Protein AF-A0A0Q8RPF3-F1 (afdb_monomer_lite)

Radius of gyration: 13.3 Å; chains: 1; bounding box: 21×36×35 Å

Sequence (60 aa):
MFKKIGLFLFAVGVAAAAYAGSPECYAACDAELDACQEAGGHWYNCRADFFACNKACDAE

Foldseek 3Di:
DDPPPPPPPPVLPPVLQPQALHPVQLVVLVVQLVVCVVVVHDNVVSVVSSVVSVVSSPVD

pLDDT: mean 74.28, std 17.61, range [43.94, 93.19]

Structure (mmCIF, N/CA/C/O backbone):
data_AF-A0A0Q8RPF3-F1
#
_entry.id   AF-A0A0Q8RPF3-F1
#
loop_
_atom_site.group_PDB
_atom_site.id
_atom_site.type_symbol
_atom_site.label_atom_id
_atom_site.label_alt_id
_atom_site.label_comp_id
_atom_site.label_asym_id
_atom_site.label_entity_id
_atom_site.label_seq_id
_atom_site.pdbx_PDB_ins_code
_atom_site.Cartn_x
_atom_site.Cartn_y
_atom_site.Cartn_z
_atom_site.occupancy
_atom_site.B_iso_or_equiv
_atom_site.auth_seq_id
_atom_site.auth_comp_id
_atom_site.auth_asym_id
_atom_site.auth_atom_id
_atom_site.pdbx_PDB_model_num
ATOM 1 N N . MET A 1 1 ? -12.264 -28.250 24.973 1.00 45.69 1 MET A N 1
ATOM 2 C CA . MET A 1 1 ? -10.986 -28.028 24.263 1.00 45.69 1 MET A CA 1
ATOM 3 C C . MET A 1 1 ? -11.290 -27.358 22.931 1.00 45.69 1 MET A C 1
ATOM 5 O O . MET A 1 1 ? -11.561 -28.042 21.959 1.00 45.69 1 MET A O 1
ATOM 9 N N . PHE A 1 2 ? -11.333 -26.027 22.900 1.00 53.78 2 PHE A N 1
ATOM 10 C CA . PHE A 1 2 ? -11.494 -25.269 21.659 1.00 53.78 2 PHE A CA 1
ATOM 11 C C . PHE A 1 2 ? -10.183 -24.551 21.393 1.00 53.78 2 PHE A C 1
ATOM 13 O O . PHE A 1 2 ? -9.848 -23.570 22.055 1.00 53.78 2 PHE A O 1
ATOM 20 N N . LYS A 1 3 ? -9.418 -25.105 20.455 1.00 47.25 3 LYS A N 1
ATOM 21 C CA . LYS A 1 3 ? -8.169 -24.542 19.963 1.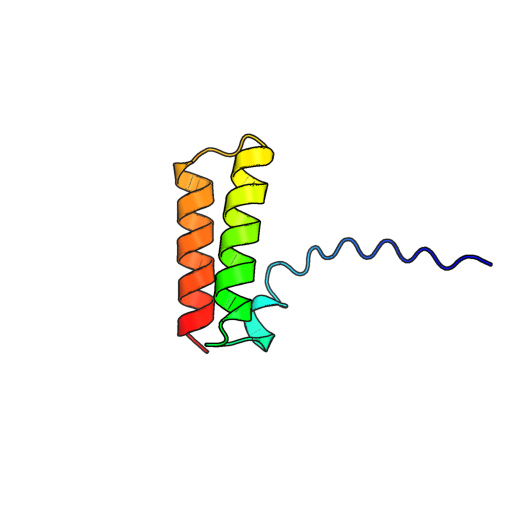00 47.25 3 LYS A CA 1
ATOM 22 C C . LYS A 1 3 ? -8.503 -23.334 19.084 1.00 47.25 3 LYS A C 1
ATOM 24 O O . LYS A 1 3 ? -8.534 -23.434 17.866 1.00 47.25 3 LYS A O 1
ATOM 29 N N . LYS A 1 4 ? -8.809 -22.198 19.713 1.00 54.97 4 LYS A N 1
ATOM 30 C CA . LYS A 1 4 ? -8.855 -20.896 19.043 1.00 54.97 4 LYS A CA 1
ATOM 31 C C . LYS A 1 4 ? -7.417 -20.406 18.954 1.00 54.97 4 LYS A C 1
ATOM 33 O O . LYS A 1 4 ? -6.947 -19.663 19.809 1.00 54.97 4 LYS A O 1
ATOM 38 N N . ILE A 1 5 ? -6.691 -20.937 17.974 1.00 56.12 5 ILE A N 1
ATOM 39 C CA . ILE A 1 5 ? -5.426 -20.348 17.547 1.00 56.12 5 ILE A CA 1
ATOM 40 C C . ILE A 1 5 ? -5.812 -18.984 16.991 1.00 56.12 5 ILE A C 1
ATOM 42 O O . ILE A 1 5 ? -6.384 -18.889 15.908 1.00 56.12 5 ILE A O 1
ATOM 46 N N . GLY A 1 6 ? -5.579 -17.946 17.792 1.00 52.84 6 GLY A N 1
ATOM 47 C CA . GLY A 1 6 ? -5.512 -16.577 17.315 1.00 52.84 6 GLY A CA 1
ATOM 48 C C . GLY A 1 6 ? -4.320 -16.496 16.381 1.00 52.84 6 GLY A C 1
ATOM 49 O O . GLY A 1 6 ? -3.209 -16.196 16.806 1.00 52.84 6 GLY A O 1
ATOM 50 N N . LEU A 1 7 ? -4.551 -16.845 15.120 1.00 54.53 7 LEU A N 1
ATOM 51 C CA . LEU A 1 7 ? -3.616 -16.616 14.040 1.00 54.53 7 LEU A CA 1
ATOM 52 C C . LEU A 1 7 ? -3.742 -15.129 13.686 1.00 54.53 7 LEU A C 1
ATOM 54 O O . LEU A 1 7 ? -4.356 -14.758 12.693 1.00 54.53 7 LEU A O 1
ATOM 58 N N . PHE A 1 8 ? -3.213 -14.264 14.555 1.00 56.22 8 PHE A N 1
ATOM 59 C CA . PHE A 1 8 ? -2.821 -12.925 14.136 1.00 56.22 8 PHE A CA 1
ATOM 60 C C . PHE A 1 8 ? -1.666 -13.124 13.161 1.00 56.22 8 PHE A C 1
ATOM 62 O O . PHE A 1 8 ? -0.500 -13.185 13.551 1.00 56.22 8 PHE A O 1
ATOM 69 N N . LEU A 1 9 ? -2.015 -13.325 11.893 1.00 51.75 9 LEU A N 1
ATOM 70 C CA . LEU A 1 9 ? -1.081 -13.301 10.787 1.00 51.75 9 LEU A CA 1
ATOM 71 C C . LEU A 1 9 ? -0.601 -11.860 10.612 1.00 51.75 9 LEU A C 1
ATOM 73 O O . LEU A 1 9 ? -0.939 -11.193 9.646 1.00 51.75 9 LEU A O 1
ATOM 77 N N . PHE A 1 10 ? 0.287 -11.413 11.498 1.00 52.34 10 PHE A N 1
ATOM 78 C CA . PHE A 1 10 ? 1.323 -10.450 11.125 1.00 52.34 10 PHE A CA 1
ATOM 79 C C . PHE A 1 10 ? 2.348 -11.154 10.206 1.00 52.34 10 PHE A C 1
ATOM 81 O O . PHE A 1 10 ? 3.548 -11.144 10.454 1.00 52.34 10 PHE A O 1
ATOM 88 N N . ALA A 1 11 ? 1.860 -11.830 9.162 1.00 50.03 11 ALA A N 1
ATOM 89 C CA . ALA A 1 11 ? 2.636 -12.519 8.131 1.00 50.03 11 ALA A CA 1
ATOM 90 C C . ALA A 1 11 ? 2.677 -11.685 6.839 1.00 50.03 11 ALA A C 1
ATOM 92 O O . ALA A 1 11 ? 2.792 -12.226 5.741 1.00 50.03 11 ALA A O 1
ATOM 93 N N . VAL A 1 12 ? 2.584 -10.362 6.990 1.00 49.97 12 VAL A N 1
ATOM 94 C CA . VAL A 1 12 ? 2.446 -9.371 5.911 1.00 49.97 12 VAL A CA 1
ATOM 95 C C . VAL A 1 12 ? 3.662 -9.351 4.967 1.00 49.97 12 VAL A C 1
ATOM 97 O O . VAL A 1 12 ? 3.564 -8.876 3.849 1.00 49.97 12 VAL A O 1
ATOM 100 N N . GLY A 1 13 ? 4.796 -9.951 5.348 1.00 45.28 13 GLY A N 1
ATOM 101 C CA . GLY A 1 13 ? 5.961 -10.098 4.461 1.00 45.28 13 GLY A CA 1
ATOM 102 C C . GLY A 1 13 ? 6.161 -11.479 3.825 1.00 45.28 13 GLY A C 1
ATOM 103 O O . GLY A 1 13 ? 6.997 -11.605 2.940 1.00 45.28 13 GLY A O 1
ATOM 104 N N . VAL A 1 14 ? 5.460 -12.528 4.277 1.00 44.56 14 VAL A N 1
ATOM 105 C CA . VAL A 1 14 ? 5.780 -13.926 3.892 1.00 44.56 14 VAL A CA 1
ATOM 106 C C . VAL A 1 14 ? 4.679 -14.568 3.053 1.00 44.56 14 VAL A C 1
ATOM 108 O O . VAL A 1 14 ? 4.949 -15.507 2.314 1.00 44.56 14 VAL A O 1
ATOM 111 N N . ALA A 1 15 ? 3.445 -14.062 3.132 1.00 43.94 15 ALA A N 1
ATOM 112 C CA . ALA A 1 15 ? 2.391 -14.510 2.229 1.00 43.94 15 ALA A CA 1
ATOM 113 C C . ALA A 1 15 ? 2.644 -14.001 0.802 1.00 43.94 15 ALA A C 1
ATOM 115 O O . ALA A 1 15 ? 2.522 -14.798 -0.120 1.00 43.94 15 ALA A O 1
ATOM 116 N N . ALA A 1 16 ? 3.097 -12.744 0.654 1.00 48.59 16 ALA A N 1
ATOM 117 C CA . ALA A 1 16 ? 3.521 -12.147 -0.619 1.00 48.59 16 ALA A CA 1
ATOM 118 C C . ALA A 1 16 ? 4.430 -13.071 -1.431 1.00 48.59 16 ALA A C 1
ATOM 120 O O . ALA A 1 16 ? 4.190 -13.300 -2.610 1.00 48.59 16 ALA A O 1
ATOM 121 N N . ALA A 1 17 ? 5.383 -13.679 -0.722 1.00 50.00 17 ALA A N 1
ATOM 122 C CA . ALA A 1 17 ? 6.446 -14.486 -1.293 1.00 50.00 17 ALA A CA 1
ATOM 123 C C . ALA A 1 17 ? 6.013 -15.859 -1.859 1.00 50.00 17 ALA A C 1
ATOM 125 O O . ALA A 1 17 ? 6.796 -16.593 -2.458 1.00 50.00 17 ALA A O 1
ATOM 126 N N . ALA A 1 18 ? 4.787 -16.305 -1.564 1.00 50.50 18 ALA A N 1
ATOM 127 C CA . ALA A 1 18 ? 4.308 -17.631 -1.968 1.00 50.50 18 ALA A CA 1
ATOM 128 C C . ALA A 1 18 ? 3.428 -17.594 -3.227 1.00 50.50 18 ALA A C 1
ATOM 130 O O . ALA A 1 18 ? 3.076 -18.653 -3.751 1.00 50.50 18 ALA A O 1
ATOM 131 N N . TYR A 1 19 ? 3.045 -16.399 -3.681 1.00 54.00 19 TYR A N 1
ATOM 132 C CA . TYR A 1 19 ? 2.071 -16.203 -4.752 1.00 54.00 19 TYR A CA 1
ATOM 133 C C . TYR A 1 19 ? 2.538 -15.221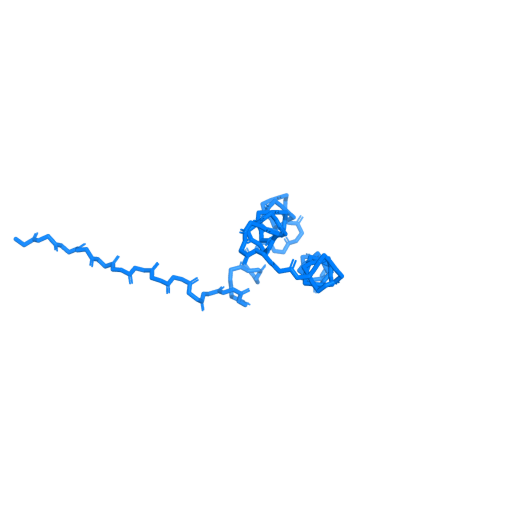 -5.840 1.00 54.00 19 TYR A C 1
ATOM 135 O O . TYR A 1 19 ? 1.713 -14.771 -6.633 1.00 54.00 19 TYR A O 1
ATOM 143 N N . ALA A 1 20 ? 3.837 -14.913 -5.888 1.00 62.81 20 ALA A N 1
ATOM 144 C CA . ALA A 1 20 ? 4.602 -14.484 -7.061 1.00 62.81 20 ALA A CA 1
ATOM 145 C C . ALA A 1 20 ? 3.835 -14.529 -8.397 1.00 62.81 20 ALA A C 1
ATOM 147 O O . ALA A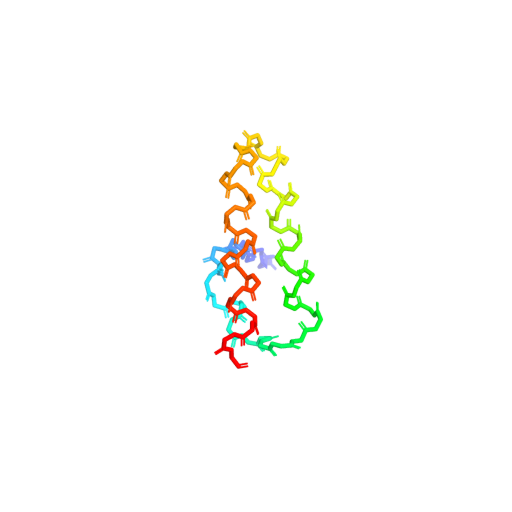 1 20 ? 3.450 -15.609 -8.861 1.00 62.81 20 ALA A O 1
ATOM 148 N N . GLY A 1 21 ? 3.565 -13.369 -9.001 1.00 66.00 21 GLY A N 1
ATOM 149 C CA . GLY A 1 21 ? 2.914 -13.255 -10.313 1.00 66.00 21 GLY A CA 1
ATOM 150 C C . GLY A 1 21 ? 1.493 -13.834 -10.431 1.00 66.00 21 GLY A C 1
ATOM 151 O O . GLY A 1 21 ? 0.937 -13.864 -11.531 1.00 66.00 21 GLY A O 1
ATOM 152 N N . SER A 1 22 ? 0.882 -14.297 -9.337 1.00 77.38 22 SER A N 1
ATOM 153 C CA . SER A 1 22 ? -0.469 -14.868 -9.338 1.00 77.38 22 SER A CA 1
ATOM 154 C C . SER A 1 22 ? -1.514 -13.774 -9.106 1.00 77.38 22 SER A C 1
ATOM 156 O O . SER A 1 22 ? -1.258 -12.840 -8.346 1.00 77.38 22 SER A O 1
ATOM 158 N N . PRO A 1 23 ? -2.715 -13.862 -9.704 1.00 79.94 23 PRO A N 1
ATOM 159 C CA . PRO A 1 23 ? -3.782 -12.882 -9.480 1.00 79.94 23 PRO A CA 1
ATOM 160 C C . PRO A 1 23 ? -4.178 -12.755 -7.998 1.00 79.94 23 PRO A C 1
ATOM 162 O O . PRO A 1 23 ? -4.589 -11.683 -7.557 1.00 79.94 23 PRO A O 1
ATOM 165 N N . GLU A 1 24 ? -3.988 -13.813 -7.211 1.00 81.56 24 GLU A N 1
ATOM 166 C CA . GLU A 1 24 ? -4.144 -13.814 -5.756 1.00 81.56 24 GLU A CA 1
ATOM 167 C C . GLU A 1 24 ? -3.178 -12.851 -5.042 1.00 81.56 24 GLU A C 1
ATOM 169 O O . GLU A 1 24 ? -3.534 -12.315 -3.993 1.00 81.56 24 GLU A O 1
ATOM 174 N N . CYS A 1 25 ? -2.003 -12.585 -5.624 1.00 83.31 25 CYS A N 1
ATOM 175 C CA . CYS A 1 25 ? -1.019 -11.634 -5.107 1.00 83.31 25 CYS A CA 1
ATOM 176 C C . CYS A 1 25 ? -1.536 -10.208 -5.131 1.00 83.31 25 CYS A C 1
ATOM 178 O O . CYS A 1 25 ? -1.631 -9.533 -4.107 1.00 83.31 25 CYS A O 1
ATOM 180 N N . TYR A 1 26 ? -1.943 -9.785 -6.322 1.00 85.00 26 TYR A N 1
ATOM 181 C CA . TYR A 1 26 ? -2.470 -8.454 -6.570 1.00 85.00 26 TYR A CA 1
ATOM 182 C C . TYR A 1 26 ? -3.754 -8.226 -5.758 1.00 85.00 26 TYR A C 1
ATOM 184 O O . TYR A 1 26 ? -3.897 -7.191 -5.112 1.00 85.00 26 TYR A O 1
ATOM 192 N N . ALA A 1 27 ? -4.628 -9.239 -5.676 1.00 87.94 27 ALA A N 1
ATOM 193 C CA . ALA A 1 27 ? -5.842 -9.177 -4.863 1.00 87.94 27 ALA A CA 1
ATOM 194 C C . ALA A 1 27 ? -5.559 -9.004 -3.357 1.00 87.94 27 ALA A C 1
ATOM 196 O O . ALA A 1 27 ? -6.313 -8.316 -2.667 1.00 87.94 27 ALA A O 1
ATOM 197 N N . ALA A 1 28 ? -4.480 -9.600 -2.836 1.00 85.94 28 ALA A N 1
ATOM 198 C CA . ALA A 1 28 ? -4.056 -9.381 -1.454 1.00 85.94 28 ALA A CA 1
ATOM 199 C C . ALA A 1 28 ? -3.537 -7.948 -1.235 1.00 85.94 28 ALA A C 1
ATOM 201 O O . ALA A 1 28 ? -3.844 -7.345 -0.207 1.00 85.94 28 ALA A O 1
ATOM 202 N N . CYS A 1 29 ? -2.821 -7.377 -2.210 1.00 88.12 29 CYS A N 1
ATOM 203 C CA . CYS A 1 29 ? -2.380 -5.982 -2.159 1.00 88.12 29 CYS A CA 1
ATOM 204 C C . CYS A 1 29 ? -3.558 -4.995 -2.162 1.00 88.12 29 CYS A C 1
ATOM 206 O O . CYS A 1 29 ? -3.533 -4.017 -1.415 1.00 88.12 29 CYS A O 1
ATOM 208 N N . ASP A 1 30 ? -4.592 -5.243 -2.971 1.00 89.56 30 ASP A N 1
ATOM 209 C CA . ASP A 1 30 ? -5.819 -4.433 -2.967 1.00 89.56 30 ASP A CA 1
ATOM 210 C C . ASP A 1 30 ? -6.544 -4.511 -1.614 1.00 89.56 30 ASP A C 1
ATOM 212 O O . ASP A 1 30 ? -6.945 -3.486 -1.067 1.00 89.56 30 ASP A O 1
ATOM 216 N N . ALA A 1 31 ? -6.645 -5.705 -1.018 1.00 89.88 31 ALA A N 1
ATOM 217 C CA . ALA A 1 31 ? -7.249 -5.865 0.305 1.00 89.88 31 ALA A CA 1
ATOM 218 C C . ALA A 1 31 ? -6.480 -5.104 1.406 1.00 89.88 31 ALA A C 1
ATOM 220 O O . ALA A 1 31 ? -7.096 -4.530 2.303 1.00 89.88 31 ALA A O 1
ATOM 221 N N . GLU A 1 32 ? -5.147 -5.065 1.327 1.00 86.25 32 GLU A N 1
ATOM 222 C CA . GLU A 1 32 ? -4.297 -4.283 2.238 1.00 86.25 32 GLU A CA 1
ATOM 223 C C . GLU A 1 32 ? -4.470 -2.769 2.039 1.00 86.25 32 GLU A C 1
ATOM 225 O O . GLU A 1 32 ? -4.465 -2.011 3.014 1.00 86.25 32 GLU A O 1
ATOM 230 N N . LEU A 1 33 ? -4.661 -2.315 0.794 1.00 89.25 33 LEU A N 1
ATOM 231 C CA . LEU A 1 33 ? -4.954 -0.913 0.499 1.00 89.25 33 LEU A CA 1
ATOM 232 C C . LEU A 1 33 ? -6.262 -0.482 1.172 1.00 89.25 33 LEU A C 1
ATOM 234 O O . LEU A 1 33 ? -6.267 0.523 1.888 1.00 89.25 33 LEU A O 1
ATOM 238 N N . ASP A 1 34 ? -7.331 -1.260 0.987 1.00 90.81 34 ASP A N 1
ATOM 239 C CA . ASP A 1 34 ? -8.632 -1.014 1.617 1.00 90.81 34 ASP A CA 1
ATOM 240 C C . ASP A 1 34 ? -8.512 -1.035 3.147 1.00 90.81 34 ASP A C 1
ATOM 242 O O . ASP A 1 34 ? -8.891 -0.068 3.809 1.00 90.81 34 ASP A O 1
ATOM 246 N N . ALA A 1 35 ? -7.871 -2.060 3.719 1.00 87.25 35 ALA A N 1
ATOM 247 C CA . ALA A 1 35 ? -7.685 -2.171 5.166 1.00 87.25 35 ALA A CA 1
ATOM 248 C C . ALA A 1 35 ? -6.906 -0.980 5.756 1.00 87.25 35 ALA A C 1
ATOM 250 O O . ALA A 1 35 ? -7.251 -0.470 6.827 1.00 87.25 35 ALA A O 1
ATOM 251 N N . CYS A 1 36 ? -5.879 -0.492 5.053 1.00 88.94 36 CYS A N 1
ATOM 252 C CA . CYS A 1 36 ? -5.123 0.688 5.466 1.00 88.94 36 CYS A CA 1
ATOM 253 C C . CYS A 1 36 ? -5.983 1.959 5.442 1.00 88.94 36 CYS A C 1
ATOM 255 O O . CYS A 1 36 ? -5.890 2.790 6.352 1.00 88.94 36 CYS A O 1
ATOM 257 N N . GLN A 1 37 ? -6.847 2.112 4.436 1.00 91.44 37 GLN A N 1
ATOM 258 C CA . GLN A 1 37 ? -7.776 3.238 4.366 1.00 91.44 37 GLN A CA 1
ATOM 259 C C . GLN A 1 37 ? -8.853 3.166 5.453 1.00 91.44 37 GLN A C 1
ATOM 261 O O . GLN A 1 37 ? -9.121 4.177 6.105 1.00 91.44 37 GLN A O 1
ATOM 266 N N . GLU A 1 38 ? -9.433 1.988 5.687 1.00 91.38 38 GLU A N 1
ATOM 267 C CA . GLU A 1 38 ? -10.440 1.763 6.729 1.00 91.38 38 GLU A CA 1
ATOM 268 C C . GLU A 1 38 ? -9.880 2.002 8.137 1.00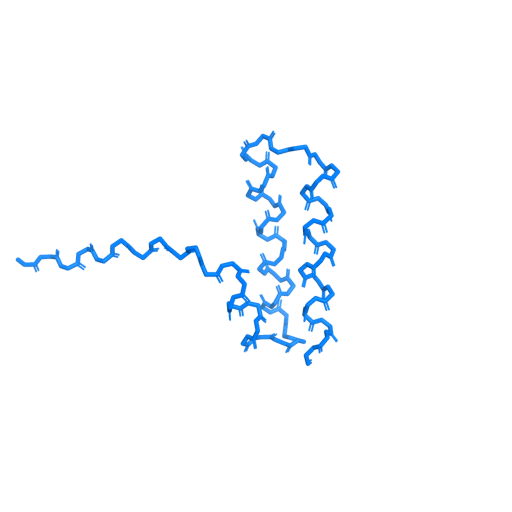 91.38 38 GLU A C 1
ATOM 270 O O . GLU A 1 38 ? -10.576 2.528 9.007 1.00 91.38 38 GLU A O 1
ATOM 275 N N 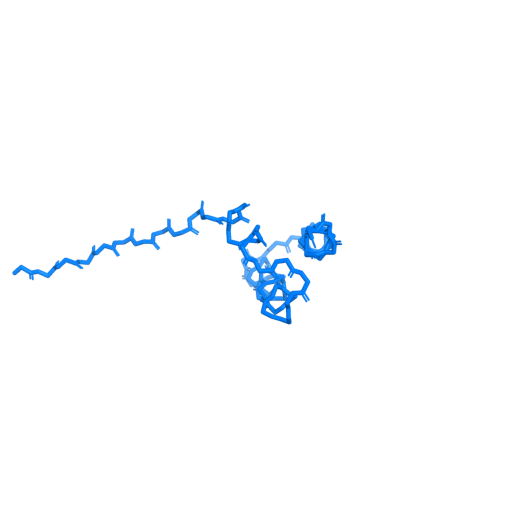. ALA A 1 39 ? -8.594 1.711 8.351 1.00 91.94 39 ALA A N 1
ATOM 276 C CA . ALA A 1 39 ? -7.886 2.025 9.591 1.00 91.94 39 ALA A CA 1
ATOM 277 C C . ALA A 1 39 ? -7.635 3.535 9.801 1.00 91.94 39 ALA A C 1
ATOM 279 O O . ALA A 1 39 ? -7.080 3.930 10.829 1.00 91.94 39 ALA A O 1
ATOM 280 N N . GLY A 1 40 ? -8.023 4.392 8.849 1.00 91.56 40 GLY A N 1
ATOM 281 C CA . GLY A 1 40 ? -7.768 5.833 8.887 1.00 91.56 40 GLY A CA 1
ATOM 282 C C . GLY A 1 40 ? -6.340 6.206 8.483 1.00 91.56 40 GLY A C 1
ATOM 283 O O . GLY A 1 40 ? -5.864 7.292 8.823 1.00 91.56 40 GLY A O 1
ATOM 284 N N . GLY A 1 41 ? -5.639 5.313 7.780 1.00 90.06 41 GLY A N 1
ATOM 285 C CA . GLY A 1 41 ? -4.309 5.566 7.252 1.00 90.06 41 GLY A CA 1
ATOM 286 C C . GLY A 1 41 ? -4.296 6.723 6.252 1.00 90.06 41 GLY A C 1
ATOM 287 O O . GLY A 1 41 ? -5.254 6.984 5.522 1.00 90.06 41 GLY A O 1
ATOM 288 N N . HIS A 1 42 ? -3.173 7.439 6.192 1.00 93.19 42 HIS A N 1
ATOM 289 C CA . HIS A 1 42 ? -2.984 8.461 5.169 1.00 93.19 42 HIS A CA 1
ATOM 290 C C . HIS A 1 42 ? -2.952 7.814 3.782 1.00 93.19 42 HIS A C 1
ATOM 292 O O . HIS A 1 42 ? -2.094 6.975 3.516 1.00 93.19 42 HIS A O 1
ATOM 298 N N . TRP A 1 43 ? -3.816 8.281 2.873 1.00 88.12 43 TRP A N 1
ATOM 299 C CA . TRP A 1 43 ? -3.927 7.776 1.496 1.00 88.12 43 TRP A CA 1
ATOM 300 C C . TRP A 1 43 ? -2.579 7.604 0.786 1.00 88.12 43 TRP A C 1
ATOM 302 O O . TRP A 1 43 ? -2.342 6.590 0.138 1.00 88.12 43 TRP A O 1
ATOM 312 N N . TYR A 1 44 ? -1.677 8.577 0.931 1.00 90.88 44 TYR A N 1
ATOM 313 C CA . TYR A 1 44 ? -0.347 8.516 0.322 1.00 90.88 44 TYR A CA 1
ATOM 314 C C . TYR A 1 44 ? 0.496 7.341 0.828 1.00 90.88 44 TYR A C 1
ATOM 316 O O . TYR A 1 44 ? 1.217 6.743 0.035 1.00 90.88 44 TYR A O 1
ATOM 324 N N . ASN A 1 45 ? 0.384 7.003 2.113 1.00 89.44 45 ASN A N 1
ATOM 325 C CA . ASN A 1 45 ? 1.118 5.897 2.720 1.00 89.44 45 ASN A CA 1
ATOM 326 C C . ASN A 1 45 ? 0.494 4.564 2.306 1.00 89.44 45 ASN A C 1
ATOM 328 O O . ASN A 1 45 ? 1.194 3.731 1.748 1.00 89.44 45 ASN A O 1
ATOM 332 N N . CYS A 1 46 ? -0.831 4.425 2.428 1.00 90.06 46 CYS A N 1
ATOM 333 C CA . CYS A 1 46 ? -1.541 3.216 1.998 1.00 90.06 46 CYS A CA 1
ATOM 334 C C . CYS A 1 46 ? -1.279 2.890 0.521 1.00 90.06 46 CYS A C 1
ATOM 336 O O . CYS A 1 46 ? -1.032 1.749 0.144 1.00 90.06 46 CYS A O 1
ATOM 338 N N . ARG A 1 47 ? -1.258 3.920 -0.330 1.00 92.31 47 ARG A N 1
ATOM 339 C CA . ARG A 1 47 ? -0.925 3.773 -1.746 1.00 92.31 47 ARG A CA 1
ATOM 340 C C . ARG A 1 47 ? 0.546 3.401 -1.970 1.00 92.31 47 ARG A C 1
ATOM 342 O O . ARG A 1 47 ? 0.839 2.673 -2.915 1.00 92.31 47 ARG A O 1
ATOM 349 N N . ALA A 1 48 ? 1.472 3.907 -1.156 1.00 90.44 48 A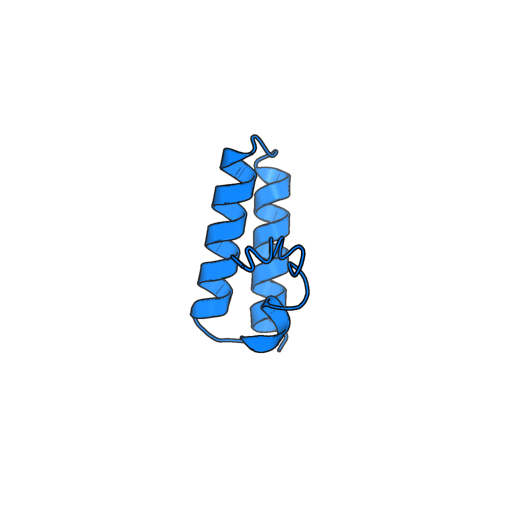LA A N 1
ATOM 350 C CA . ALA A 1 48 ? 2.881 3.530 -1.243 1.00 90.44 48 ALA A CA 1
ATOM 351 C C . ALA A 1 48 ? 3.089 2.051 -0.876 1.00 90.44 48 ALA A C 1
ATOM 353 O O . ALA A 1 48 ? 3.786 1.351 -1.613 1.00 90.44 48 ALA A O 1
ATOM 354 N N . ASP A 1 49 ? 2.429 1.574 0.183 1.00 86.25 49 ASP A N 1
ATOM 355 C CA . ASP A 1 49 ? 2.411 0.162 0.581 1.00 86.25 49 ASP A CA 1
ATOM 356 C C . ASP A 1 49 ? 1.792 -0.726 -0.507 1.00 86.25 49 ASP A C 1
ATOM 358 O O . ASP A 1 49 ? 2.392 -1.727 -0.895 1.00 86.25 49 ASP A O 1
ATOM 362 N N . PHE A 1 50 ? 0.676 -0.304 -1.112 1.00 89.06 50 PHE A N 1
ATOM 363 C CA . PHE A 1 50 ? 0.093 -0.989 -2.270 1.00 89.06 50 PHE A CA 1
ATOM 364 C C . PHE A 1 50 ? 1.097 -1.134 -3.421 1.00 89.06 50 PHE A C 1
ATOM 366 O O . PHE A 1 50 ? 1.279 -2.225 -3.961 1.00 89.06 50 PHE A O 1
ATOM 373 N N . PHE A 1 51 ? 1.800 -0.063 -3.803 1.00 89.94 51 PHE A N 1
ATOM 374 C CA . PHE A 1 51 ? 2.797 -0.143 -4.875 1.00 89.94 51 PHE A CA 1
ATOM 375 C C . PHE A 1 51 ? 3.999 -1.018 -4.511 1.00 89.94 51 PHE A C 1
ATOM 377 O O . PHE A 1 51 ? 4.548 -1.682 -5.390 1.00 89.94 51 PHE A O 1
ATOM 384 N N . ALA A 1 52 ? 4.426 -1.013 -3.249 1.00 87.50 52 ALA A N 1
ATOM 385 C CA . ALA A 1 52 ? 5.484 -1.897 -2.775 1.00 87.50 52 ALA A CA 1
ATOM 386 C C . ALA A 1 52 ? 5.045 -3.369 -2.833 1.00 87.50 52 ALA A C 1
ATOM 388 O O . ALA A 1 52 ? 5.815 -4.206 -3.299 1.00 87.50 52 ALA A O 1
ATOM 389 N N . CYS A 1 53 ? 3.799 -3.658 -2.453 1.00 86.25 53 CYS A N 1
ATOM 390 C CA . CYS A 1 53 ? 3.196 -4.986 -2.523 1.00 86.25 53 CYS A CA 1
ATOM 391 C C . CYS A 1 53 ? 3.102 -5.496 -3.970 1.00 86.25 53 CYS A C 1
ATOM 393 O O . CYS A 1 53 ? 3.604 -6.573 -4.270 1.00 86.25 53 CYS A O 1
ATOM 395 N N . ASN A 1 54 ? 2.588 -4.684 -4.902 1.00 86.94 54 ASN A N 1
ATOM 396 C CA . ASN A 1 54 ? 2.550 -5.051 -6.325 1.00 86.94 54 ASN A CA 1
ATOM 397 C C . ASN A 1 54 ? 3.950 -5.323 -6.890 1.00 86.94 54 ASN A C 1
ATOM 399 O O . ASN A 1 54 ? 4.163 -6.306 -7.587 1.00 86.94 54 ASN A O 1
ATOM 403 N N . LYS A 1 55 ? 4.940 -4.493 -6.542 1.00 86.75 55 LYS A N 1
ATOM 404 C CA . LYS A 1 55 ? 6.326 -4.739 -6.964 1.00 86.75 55 LYS A CA 1
ATOM 405 C C . LYS A 1 55 ? 6.895 -6.033 -6.398 1.00 86.75 55 LYS A C 1
ATOM 407 O O . LYS A 1 55 ? 7.728 -6.636 -7.060 1.00 86.75 55 LYS A O 1
ATOM 412 N N . ALA A 1 56 ? 6.493 -6.428 -5.192 1.00 82.75 56 ALA A N 1
ATOM 413 C CA . ALA A 1 56 ? 6.866 -7.722 -4.641 1.00 82.75 56 ALA A CA 1
ATOM 414 C C . ALA A 1 56 ? 6.223 -8.858 -5.453 1.00 82.75 56 ALA A C 1
ATOM 416 O O . ALA A 1 56 ? 6.927 -9.801 -5.784 1.00 82.75 56 ALA A O 1
ATOM 417 N N . CYS A 1 57 ? 4.960 -8.713 -5.874 1.00 83.00 57 CYS A N 1
ATOM 418 C CA . CYS A 1 57 ? 4.299 -9.653 -6.788 1.00 83.00 57 CYS A CA 1
ATOM 419 C C . CYS A 1 57 ? 5.027 -9.820 -8.124 1.00 83.00 57 CYS A C 1
ATOM 421 O O . CYS A 1 57 ? 5.089 -10.929 -8.646 1.00 83.00 57 CYS A O 1
ATOM 423 N N . ASP A 1 58 ? 5.539 -8.721 -8.683 1.00 81.00 58 ASP A N 1
ATOM 424 C CA . ASP A 1 58 ? 6.242 -8.707 -9.972 1.00 81.00 58 ASP A CA 1
ATOM 425 C C . ASP A 1 58 ? 7.706 -9.181 -9.882 1.00 81.00 58 ASP A C 1
ATOM 427 O O . ASP A 1 58 ? 8.317 -9.481 -10.908 1.00 81.00 58 ASP A O 1
ATOM 431 N N . ALA A 1 59 ? 8.309 -9.170 -8.688 1.00 70.62 59 ALA A N 1
ATOM 432 C CA . ALA A 1 59 ? 9.736 -9.438 -8.487 1.00 70.62 59 ALA A CA 1
ATOM 433 C C . ALA A 1 59 ? 10.072 -10.919 -8.238 1.00 70.62 59 ALA A C 1
ATOM 435 O O . ALA A 1 59 ? 11.253 -11.239 -8.069 1.00 70.62 59 ALA A O 1
ATOM 436 N N . GLU A 1 60 ? 9.069 -11.794 -8.214 1.00 53.72 60 GLU A N 1
ATOM 437 C CA . GLU A 1 60 ? 9.210 -13.230 -7.954 1.00 53.72 60 GLU A CA 1
ATOM 438 C C . GLU A 1 60 ? 8.986 -14.110 -9.188 1.00 53.72 60 GLU A C 1
ATOM 440 O O . GLU A 1 60 ? 8.028 -13.858 -9.954 1.00 53.72 60 GLU A O 1
#

Secondary structure (DSSP, 8-state):
-----------TTTSGGGSTT-HHHHHHHHHHHHHHHHTT--HHHHHHHHHHHHHHHHT-